Protein AF-A0A9N9X1Y5-F1 (afdb_monomer)

Sequence (132 aa):
MDPWLSEVNISISEKNTISKFEDNFTPVTNDKLPDSEEYLAILEEKLKKLKNDPNILAQLKAKRESCMEQFMSNSNQIDLELLDLQEPLPNNPLLRTVAPQRQALEQSEIVELVKYDQLKNEEADLHVNKDC

Radius of gyration: 28.61 Å; Cα contacts (8 Å, |Δi|>4): 28; chains: 1; bounding box: 55×46×66 Å

pLDDT: mean 74.86, std 13.82, range [44.03, 94.44]

Solvent-accessible surface area (backbone atoms only — not comparable to full-atom values): 8360 Å² total; per-residue (Å²): 134,72,94,85,68,87,79,87,84,78,87,69,79,85,73,88,79,80,94,68,87,77,77,70,86,63,66,96,53,90,75,67,56,94,56,48,65,61,53,48,51,53,50,50,50,54,48,50,57,54,71,70,40,89,55,49,65,56,52,52,50,50,50,53,49,51,52,50,49,46,52,66,70,36,59,82,63,56,51,61,67,64,57,57,29,64,42,76,49,89,80,57,74,65,48,56,73,78,46,46,93,78,60,60,60,29,51,50,49,45,56,55,52,52,52,50,54,51,53,53,50,52,54,53,53,55,59,65,65,69,81,115

Secondary structure (DSSP, 8-state):
--TT-------------------TTS-SS----TTHHHHHHHHHHHHHHHHH-TTHHHHHHHHHHHHHHHHHHGGGTS-HHHHHTTPBPPP-HHHHHH-GGG--SBHHHHHHHHHHHHHHHHHHHHHHTT--

InterPro domains:
  IPR028039 Coiled-coil domain containing protein 32 [PF14989] (27-120)
  IPR028039 Coiled-coil domain containing protein 32 [PTHR31800] (3-122)

Mean predicted aligned error: 19.09 Å

Foldseek 3Di:
DPPPDDDDDDPPPDDDDDDDPPPCVDPPDPPCPPCNVVVVVVVVVVVVVCVPPPCNVVVVVVVVVVVVVCCVVCVVVPPVVVVQQADFDDDDPVCCVVPVVVDDGGNVVVVVVVVVVVVVVVVVVVVVVVPD

Organism: Phaedon cochleariae (NCBI:txid80249)

Structure (mmCIF, N/CA/C/O backbone):
data_AF-A0A9N9X1Y5-F1
#
_entry.id   AF-A0A9N9X1Y5-F1
#
loop_
_atom_site.group_PDB
_atom_site.id
_atom_site.type_symbol
_atom_site.label_atom_id
_atom_site.label_alt_id
_atom_site.label_comp_id
_atom_site.label_asym_id
_atom_site.label_entity_id
_atom_site.label_seq_id
_atom_site.pdbx_PDB_ins_code
_atom_site.Cartn_x
_atom_site.Cartn_y
_atom_site.Cartn_z
_atom_site.occupancy
_atom_site.B_iso_or_equiv
_atom_site.auth_seq_id
_atom_site.auth_comp_id
_atom_site.auth_asym_id
_atom_site.auth_atom_id
_atom_site.pdbx_PDB_model_num
ATOM 1 N N . MET A 1 1 ? -0.346 10.158 -34.084 1.00 44.66 1 MET A N 1
ATOM 2 C CA . MET A 1 1 ? -1.072 8.889 -34.259 1.00 44.66 1 MET A CA 1
ATOM 3 C C . MET A 1 1 ? -2.007 8.800 -33.088 1.00 44.66 1 MET A C 1
ATOM 5 O O . MET A 1 1 ? -1.529 8.668 -31.972 1.00 44.66 1 MET A O 1
ATOM 9 N N . ASP A 1 2 ? -3.279 9.080 -33.338 1.00 45.56 2 ASP A N 1
ATOM 10 C CA . ASP A 1 2 ? -4.302 9.112 -32.301 1.00 45.56 2 ASP A CA 1
ATOM 11 C C . ASP A 1 2 ? -4.748 7.665 -32.055 1.00 45.56 2 ASP A C 1
ATOM 13 O O . ASP A 1 2 ? -5.317 7.056 -32.962 1.00 45.56 2 ASP A O 1
ATOM 17 N N . PRO A 1 3 ? -4.410 7.057 -30.904 1.00 54.25 3 PRO A N 1
ATOM 18 C CA . PRO A 1 3 ? -4.603 5.624 -30.698 1.00 54.25 3 PRO A CA 1
ATOM 19 C C . PRO A 1 3 ? -6.080 5.231 -30.526 1.00 54.25 3 PRO A C 1
ATOM 21 O O . PRO A 1 3 ? -6.372 4.060 -30.300 1.00 54.25 3 PRO A O 1
ATOM 24 N N . TRP A 1 4 ? -7.008 6.187 -30.635 1.00 64.12 4 TRP A N 1
ATOM 25 C CA . TRP A 1 4 ? -8.415 6.009 -30.286 1.00 64.12 4 TRP A CA 1
ATOM 26 C C . TRP A 1 4 ? -9.386 5.877 -31.463 1.00 64.12 4 TRP A C 1
ATOM 28 O O . TRP A 1 4 ? -10.575 5.682 -31.223 1.00 64.12 4 TRP A O 1
ATOM 38 N N . LEU A 1 5 ? -8.941 5.951 -32.720 1.00 47.78 5 LEU A N 1
ATOM 39 C CA . LEU A 1 5 ? -9.844 5.853 -33.877 1.00 47.78 5 LEU A CA 1
ATOM 40 C C . LEU A 1 5 ? -9.241 4.950 -34.958 1.00 47.78 5 LEU A C 1
ATOM 42 O O . LEU A 1 5 ? -8.329 5.341 -35.678 1.00 47.78 5 LEU A O 1
ATOM 46 N N . SER A 1 6 ? -9.696 3.689 -34.975 1.00 55.56 6 SER A N 1
ATOM 47 C CA . SER A 1 6 ? -10.551 3.097 -36.030 1.00 55.56 6 SER A CA 1
ATOM 48 C C . SER A 1 6 ? -9.703 2.420 -37.123 1.00 55.56 6 SER A C 1
ATOM 50 O O . SER A 1 6 ? -8.682 2.949 -37.522 1.00 55.56 6 SER A O 1
ATOM 52 N N . GLU A 1 7 ? -9.976 1.212 -37.617 1.00 51.66 7 GLU A N 1
ATOM 53 C CA . GLU A 1 7 ? -11.234 0.688 -38.143 1.00 51.66 7 GLU A CA 1
ATOM 54 C C . GLU A 1 7 ? -11.225 -0.865 -38.101 1.00 51.66 7 GLU A C 1
ATOM 56 O O . GLU A 1 7 ? -10.245 -1.490 -38.485 1.00 51.66 7 GLU A O 1
ATOM 61 N N . VAL A 1 8 ? -12.332 -1.462 -37.629 1.00 51.44 8 VAL A N 1
ATOM 62 C CA . VAL A 1 8 ? -13.080 -2.577 -38.265 1.00 51.44 8 VAL A CA 1
ATOM 63 C C . VAL A 1 8 ? -12.266 -3.831 -38.678 1.00 51.44 8 VAL A C 1
ATOM 65 O O . VAL A 1 8 ? -11.472 -3.807 -39.603 1.00 51.44 8 VAL A O 1
ATOM 68 N N . ASN A 1 9 ? -12.470 -5.025 -38.108 1.00 55.06 9 ASN A N 1
ATOM 69 C CA . ASN A 1 9 ? -13.741 -5.757 -38.071 1.00 55.06 9 ASN A CA 1
ATOM 70 C C . ASN A 1 9 ? -13.762 -6.754 -36.894 1.00 55.06 9 ASN A C 1
ATOM 72 O O . ASN A 1 9 ? -13.426 -7.931 -37.030 1.00 55.06 9 ASN A O 1
ATOM 76 N N . ILE A 1 10 ? -14.154 -6.270 -35.717 1.00 59.22 10 ILE A N 1
ATOM 77 C CA . ILE A 1 10 ? -14.635 -7.142 -34.647 1.00 59.22 10 ILE A CA 1
ATOM 78 C C . ILE A 1 10 ? -16.047 -7.533 -35.077 1.00 59.22 10 ILE A C 1
ATOM 80 O O . ILE A 1 10 ? -16.900 -6.657 -35.211 1.00 59.22 10 ILE A O 1
ATOM 84 N N . SER A 1 11 ? -16.296 -8.823 -35.311 1.00 55.91 11 SER A N 1
ATOM 85 C CA . SER A 1 11 ? -17.651 -9.339 -35.540 1.00 55.91 11 SER A CA 1
ATOM 86 C C . SER A 1 11 ? -18.467 -9.240 -34.248 1.00 55.91 11 SER A C 1
ATOM 88 O O . SER A 1 11 ? -18.723 -10.229 -33.566 1.00 55.91 11 SER A O 1
ATOM 90 N N . ILE A 1 12 ? -18.857 -8.018 -33.891 1.00 56.94 12 ILE A N 1
ATOM 91 C CA . ILE A 1 12 ? -19.904 -7.752 -32.917 1.00 56.94 12 ILE A CA 1
ATOM 92 C C . ILE A 1 12 ? -21.194 -8.042 -33.666 1.00 56.94 12 ILE A C 1
ATOM 94 O O . ILE A 1 12 ? -21.635 -7.251 -34.495 1.00 56.94 12 ILE A O 1
ATOM 98 N N . SER A 1 13 ? -21.757 -9.225 -33.425 1.00 48.31 13 SER A N 1
ATOM 99 C CA . SER A 1 13 ? -23.099 -9.562 -33.886 1.00 48.31 13 SER A CA 1
ATOM 100 C C . SER A 1 13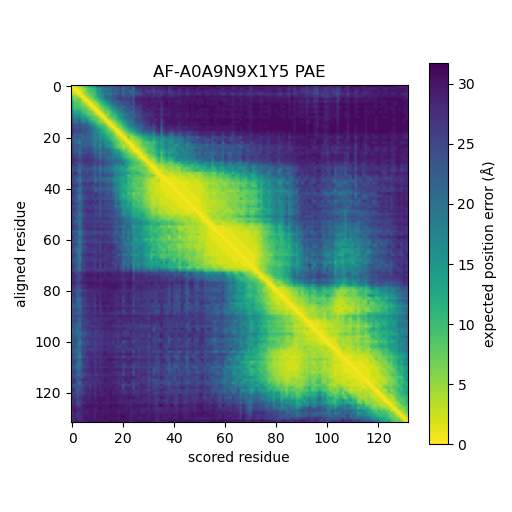 ? -24.055 -8.478 -33.391 1.00 48.31 13 SER A C 1
ATOM 102 O O . SER A 1 13 ? -24.398 -8.434 -32.210 1.00 48.31 13 SER A O 1
ATOM 104 N N . GLU A 1 14 ? -24.468 -7.603 -34.303 1.00 61.97 14 GLU A N 1
ATOM 105 C CA . GLU A 1 14 ? -25.446 -6.552 -34.072 1.00 61.97 14 GLU A CA 1
ATOM 106 C C . GLU A 1 14 ? -26.737 -7.152 -33.517 1.00 61.97 14 GLU A C 1
ATOM 108 O O . GLU A 1 14 ? -27.521 -7.774 -34.234 1.00 61.97 14 GLU A O 1
ATOM 113 N N . LYS A 1 15 ? -27.006 -6.897 -32.238 1.00 51.16 15 LYS A N 1
ATOM 114 C CA . LYS A 1 15 ? -28.371 -6.637 -31.789 1.00 51.16 15 LYS A CA 1
ATOM 115 C C . LYS A 1 15 ? -28.374 -5.364 -30.965 1.00 51.16 15 LYS A C 1
ATOM 117 O O . LYS A 1 15 ? -28.240 -5.359 -29.750 1.00 51.16 15 LYS A O 1
ATOM 122 N N . ASN A 1 16 ? -28.478 -4.282 -31.729 1.00 59.47 16 ASN A N 1
ATOM 123 C CA . ASN A 1 16 ? -29.213 -3.069 -31.419 1.00 59.47 16 ASN A CA 1
ATOM 124 C C . ASN A 1 16 ? -30.176 -3.255 -30.237 1.00 59.47 16 ASN A C 1
ATOM 126 O O . ASN A 1 16 ? -31.148 -3.988 -30.392 1.00 59.47 16 ASN A O 1
ATOM 130 N N . THR A 1 17 ? -29.931 -2.561 -29.123 1.00 53.94 17 THR A N 1
ATOM 131 C CA . THR A 1 17 ? -30.966 -1.834 -28.370 1.00 53.94 17 THR A CA 1
ATOM 132 C C . THR A 1 17 ? -30.352 -1.035 -27.212 1.00 53.94 17 THR A C 1
ATOM 134 O O . THR A 1 17 ? -29.956 -1.620 -26.215 1.00 53.94 17 THR A O 1
ATOM 137 N N . ILE A 1 18 ? -30.418 0.302 -27.339 1.00 58.97 18 ILE A N 1
ATOM 138 C CA . ILE A 1 18 ? -30.653 1.284 -26.253 1.00 58.97 18 ILE A CA 1
ATOM 139 C C . ILE A 1 18 ? -29.435 1.508 -25.327 1.00 58.97 18 ILE A C 1
ATOM 141 O O . ILE A 1 18 ? -29.113 0.686 -24.489 1.00 58.97 18 ILE A O 1
ATOM 145 N N . SER A 1 19 ? -28.623 2.560 -25.486 1.00 61.44 19 SER A N 1
ATOM 146 C CA . SER A 1 19 ? -28.903 4.003 -25.317 1.00 61.44 19 SER A CA 1
ATOM 147 C C . SER A 1 19 ? -29.399 4.397 -23.918 1.00 61.44 19 SER A C 1
ATOM 149 O O . SER A 1 19 ? -30.547 4.799 -23.737 1.00 61.44 19 SER A O 1
ATOM 151 N N . LYS A 1 20 ? -28.503 4.278 -22.933 1.00 67.50 20 LYS A N 1
ATOM 152 C CA . LYS A 1 20 ? -28.067 5.297 -21.953 1.00 67.50 20 LYS A CA 1
ATOM 153 C C . LYS A 1 20 ? -27.042 4.629 -21.031 1.00 67.50 20 LYS A C 1
ATOM 155 O O . LYS A 1 20 ? -27.084 3.416 -20.865 1.00 67.50 20 LYS A O 1
ATOM 160 N N . PHE A 1 21 ? -26.114 5.403 -20.469 1.00 65.81 21 PHE A N 1
ATOM 161 C CA . PHE A 1 21 ? -25.322 4.918 -19.340 1.00 65.81 21 PHE A CA 1
ATOM 162 C C . PHE A 1 21 ? -26.313 4.554 -18.234 1.00 65.81 21 PHE A C 1
ATOM 164 O O . PHE A 1 21 ? -27.063 5.420 -17.779 1.00 65.81 21 PHE A O 1
ATOM 171 N N . GLU A 1 22 ? -26.395 3.273 -17.890 1.00 62.31 22 GLU A N 1
ATOM 172 C CA . GLU A 1 22 ? -27.179 2.835 -16.747 1.00 62.31 22 GLU A CA 1
ATOM 173 C C . GLU A 1 22 ? -26.488 3.394 -15.505 1.00 62.31 22 GLU A C 1
ATOM 175 O O . GLU A 1 22 ? -25.415 2.930 -15.117 1.00 62.31 22 GLU A O 1
ATOM 180 N N . ASP A 1 23 ? -27.056 4.454 -14.928 1.00 64.88 23 ASP A N 1
ATOM 181 C CA . ASP A 1 23 ? -26.607 4.992 -13.648 1.00 64.88 23 ASP A CA 1
ATOM 182 C C . ASP A 1 23 ? -26.985 4.009 -12.532 1.00 64.88 23 ASP A C 1
ATOM 184 O O . ASP A 1 23 ? -27.950 4.175 -11.788 1.00 64.88 23 ASP A O 1
ATOM 188 N N . ASN A 1 24 ? -26.202 2.935 -12.469 1.00 62.81 24 ASN A N 1
ATOM 189 C CA . ASN A 1 24 ? -26.282 1.872 -11.481 1.00 62.81 24 ASN A CA 1
ATOM 190 C C . ASN A 1 24 ? -25.560 2.261 -10.175 1.00 62.81 24 ASN A C 1
ATOM 192 O O . ASN A 1 24 ? -25.329 1.408 -9.321 1.00 62.81 24 ASN A O 1
ATOM 196 N N . PHE A 1 25 ? -25.183 3.536 -9.997 1.00 69.38 25 PHE A N 1
ATOM 197 C CA . PHE A 1 25 ? -24.555 4.020 -8.763 1.00 69.38 25 PHE A CA 1
ATOM 198 C C . PHE A 1 25 ? -25.567 4.328 -7.657 1.00 69.38 25 PHE A C 1
ATOM 200 O O . PHE A 1 25 ? -25.174 4.608 -6.524 1.00 69.38 25 PHE A O 1
ATOM 207 N N . THR A 1 26 ? -26.865 4.247 -7.958 1.00 64.50 26 THR A N 1
ATOM 208 C CA . THR A 1 26 ? -27.923 4.269 -6.947 1.00 64.50 26 THR A CA 1
ATOM 209 C C . THR A 1 26 ? -28.417 2.841 -6.719 1.00 64.50 26 THR A C 1
ATOM 211 O O . THR A 1 26 ? -29.179 2.316 -7.531 1.00 64.50 26 THR A O 1
ATOM 214 N N . PRO A 1 27 ? -27.960 2.154 -5.657 1.00 66.88 27 PRO A N 1
ATOM 215 C CA . PRO A 1 27 ? -28.425 0.801 -5.402 1.00 66.88 27 PRO A CA 1
ATOM 216 C C . PRO A 1 27 ? -29.937 0.848 -5.114 1.00 66.88 27 PRO A C 1
ATOM 218 O O . PRO A 1 27 ? -30.405 1.655 -4.309 1.00 66.88 27 PRO A O 1
ATOM 221 N N . VAL A 1 28 ? -30.714 0.019 -5.825 1.00 66.19 28 VAL A N 1
ATOM 222 C CA . VAL A 1 28 ? -32.196 -0.012 -5.769 1.00 66.19 28 VAL A CA 1
ATOM 223 C C . VAL A 1 28 ? -32.698 -0.367 -4.363 1.00 66.19 28 VAL A C 1
ATOM 225 O O . VAL A 1 28 ? -33.791 0.020 -3.949 1.00 66.19 28 VAL A O 1
ATOM 228 N N . THR A 1 29 ? -31.865 -1.062 -3.603 1.00 67.44 29 THR A N 1
ATOM 229 C CA . THR A 1 29 ? -32.042 -1.407 -2.200 1.00 67.44 29 THR A CA 1
ATOM 230 C C . THR A 1 29 ? -30.778 -0.999 -1.450 1.00 67.44 29 THR A C 1
ATOM 232 O O . THR A 1 29 ? -29.686 -1.019 -2.011 1.00 67.44 29 THR A O 1
ATOM 235 N N . ASN A 1 30 ? -30.903 -0.593 -0.180 1.00 65.00 30 ASN A N 1
ATOM 236 C CA . ASN A 1 30 ? -29.756 -0.420 0.718 1.00 65.00 30 ASN A CA 1
ATOM 237 C C . ASN A 1 30 ? -29.137 -1.802 0.992 1.00 65.00 30 ASN A C 1
ATOM 239 O O . ASN A 1 30 ? -29.251 -2.313 2.107 1.00 65.00 30 ASN A O 1
ATOM 243 N N . ASP A 1 31 ? -28.532 -2.421 -0.023 1.00 68.62 31 ASP A N 1
ATOM 244 C CA . ASP A 1 31 ? -27.865 -3.717 0.047 1.00 68.62 31 ASP A CA 1
ATOM 245 C C . ASP A 1 31 ? -26.551 -3.516 0.789 1.00 68.62 31 ASP A C 1
ATOM 247 O O . ASP A 1 31 ? -25.446 -3.481 0.249 1.00 68.62 31 ASP A O 1
ATOM 2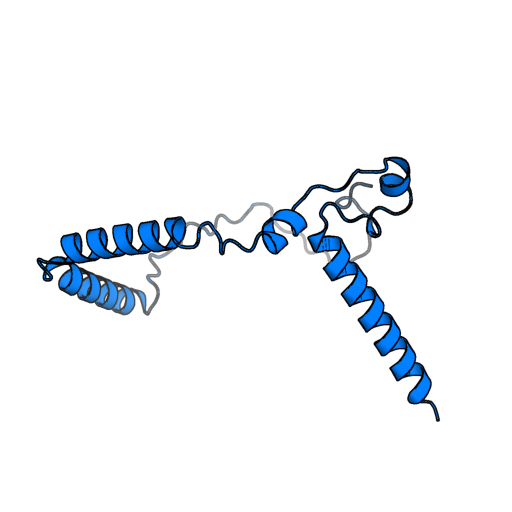51 N N . LYS A 1 32 ? -26.718 -3.291 2.088 1.00 71.31 32 LYS A N 1
ATOM 252 C CA . LYS A 1 32 ? -25.678 -3.305 3.087 1.00 71.31 32 LYS A CA 1
ATOM 253 C C . LYS A 1 32 ? -24.954 -4.641 2.915 1.00 71.31 32 LYS A C 1
ATOM 255 O O . LYS A 1 32 ? -25.595 -5.692 2.956 1.00 71.31 32 LYS A O 1
ATOM 260 N N . LEU A 1 33 ? -23.641 -4.593 2.666 1.00 78.12 33 LEU A N 1
ATOM 261 C CA . LEU A 1 33 ? -22.856 -5.808 2.447 1.00 78.12 33 LEU A CA 1
ATOM 262 C C . LEU A 1 33 ? -23.100 -6.777 3.616 1.00 78.12 33 LEU A C 1
ATOM 264 O O . LEU A 1 33 ? -23.213 -6.312 4.759 1.00 78.12 33 LEU A O 1
ATOM 268 N N . PRO A 1 34 ? -23.183 -8.092 3.360 1.00 77.31 34 PRO A N 1
ATOM 269 C CA . PRO A 1 34 ? -23.545 -9.079 4.378 1.00 77.31 34 PRO A CA 1
ATOM 270 C C . PRO A 1 34 ? -22.611 -9.065 5.600 1.00 77.31 34 PRO A C 1
ATOM 272 O O . PRO A 1 34 ? -23.038 -9.420 6.693 1.00 77.31 34 PRO A O 1
ATOM 275 N N . ASP A 1 35 ? -21.370 -8.604 5.435 1.00 86.19 35 ASP A N 1
ATOM 276 C CA . ASP A 1 35 ? -20.345 -8.475 6.477 1.00 86.19 35 ASP A CA 1
ATOM 277 C C . ASP A 1 35 ? -20.204 -7.054 7.048 1.00 86.19 35 ASP A C 1
ATOM 279 O O . ASP A 1 35 ? -19.455 -6.825 7.995 1.00 86.19 35 ASP A O 1
ATOM 283 N N . SER A 1 36 ? -20.910 -6.062 6.508 1.00 87.44 36 SER A N 1
ATOM 284 C CA . SER A 1 36 ? -20.688 -4.664 6.898 1.00 87.44 36 SER A CA 1
ATOM 285 C C . SER A 1 36 ? -21.067 -4.370 8.350 1.00 87.44 36 SER A C 1
ATOM 287 O O . SER A 1 36 ? -20.512 -3.456 8.951 1.00 87.44 36 SER A O 1
ATOM 289 N N . GLU A 1 37 ? -21.990 -5.128 8.946 1.00 86.81 37 GLU A N 1
ATOM 290 C CA . GLU A 1 37 ? -22.281 -5.017 10.378 1.00 86.81 37 GLU A CA 1
ATOM 291 C C . GLU A 1 37 ? -21.124 -5.526 11.235 1.00 86.81 37 GLU A C 1
ATOM 293 O O . GLU A 1 37 ? -20.731 -4.856 12.188 1.00 86.81 37 GLU A O 1
ATOM 298 N N . GLU A 1 38 ? -20.528 -6.652 10.849 1.00 91.19 38 GLU A N 1
ATOM 299 C CA . GLU A 1 38 ? -19.343 -7.196 11.508 1.00 91.19 38 GLU A CA 1
ATOM 300 C C . GLU A 1 38 ? -18.152 -6.244 11.356 1.00 91.19 38 GLU A C 1
ATOM 302 O O . GLU A 1 38 ? -17.484 -5.903 12.336 1.00 91.19 38 GLU A O 1
ATOM 307 N N . TYR A 1 39 ? -17.934 -5.726 10.147 1.00 92.31 39 TYR A N 1
ATOM 308 C CA . TYR A 1 39 ? -16.878 -4.760 9.872 1.00 92.31 39 TYR A CA 1
ATOM 309 C C . TYR A 1 39 ? -17.028 -3.481 10.710 1.00 92.31 39 TYR A C 1
ATOM 311 O O . TYR A 1 39 ? -16.058 -3.009 11.314 1.00 92.31 39 TYR A O 1
ATOM 319 N N . LEU A 1 40 ? -18.246 -2.933 10.799 1.00 92.88 40 LEU A N 1
ATOM 320 C CA . LEU A 1 40 ? -18.527 -1.761 11.629 1.00 92.88 40 LEU A CA 1
ATOM 321 C C . LEU A 1 40 ? -18.346 -2.063 13.119 1.00 92.88 40 LEU A C 1
ATOM 323 O O . LEU A 1 40 ? -17.753 -1.248 13.822 1.00 92.88 40 LEU A O 1
ATOM 327 N N . ALA A 1 41 ? -18.765 -3.237 13.594 1.00 92.81 41 ALA A N 1
ATOM 328 C CA . ALA A 1 41 ? -18.572 -3.640 14.984 1.00 92.81 41 ALA A CA 1
ATOM 329 C C . ALA A 1 41 ? -17.081 -3.704 15.360 1.00 92.81 41 ALA A C 1
ATOM 331 O O . ALA A 1 41 ? -16.677 -3.167 16.394 1.00 92.81 41 ALA A O 1
ATOM 332 N N . ILE A 1 42 ? -16.241 -4.277 14.491 1.00 94.44 42 ILE A N 1
ATOM 333 C CA . ILE A 1 42 ? -14.782 -4.306 14.677 1.00 94.44 42 ILE A CA 1
ATOM 334 C C . ILE A 1 42 ? -14.216 -2.883 14.718 1.00 94.44 42 ILE A C 1
ATOM 336 O O . ILE A 1 42 ? -13.348 -2.569 15.540 1.00 94.44 42 ILE A O 1
ATOM 340 N N . LEU A 1 43 ? -14.683 -2.010 13.824 1.00 92.12 43 LEU A N 1
ATOM 341 C CA . LEU A 1 43 ? -14.218 -0.630 13.762 1.00 92.12 43 LEU A CA 1
ATOM 342 C C . LEU A 1 43 ? -14.598 0.146 15.029 1.00 92.12 43 LEU A C 1
ATOM 344 O O . LEU A 1 43 ? -13.757 0.845 15.596 1.00 92.12 43 LEU A O 1
ATOM 348 N N . GLU A 1 44 ? -15.825 -0.022 15.514 1.00 92.62 44 GLU A N 1
ATOM 349 C CA . GLU A 1 44 ? -16.288 0.561 16.770 1.00 92.62 44 GLU A CA 1
ATOM 350 C C . GLU A 1 44 ? -15.517 0.024 17.977 1.00 92.62 44 GLU A C 1
ATOM 352 O O . GLU A 1 44 ? -15.189 0.790 18.883 1.00 92.62 44 GLU A O 1
ATOM 357 N N . GLU A 1 45 ? -15.183 -1.267 18.001 1.00 92.06 45 GLU A N 1
ATOM 358 C CA . GLU A 1 45 ? -14.366 -1.856 19.060 1.00 92.06 45 GLU A CA 1
ATOM 359 C C . GLU A 1 45 ? -12.954 -1.254 19.073 1.00 92.06 45 GLU A C 1
ATOM 361 O O . GLU A 1 45 ? -12.462 -0.825 20.122 1.00 92.06 45 GLU A O 1
ATOM 366 N N . LYS A 1 46 ? -12.313 -1.154 17.902 1.00 91.88 46 LYS A N 1
ATOM 367 C CA . LYS A 1 46 ? -11.004 -0.499 17.750 1.00 91.88 46 LYS A CA 1
ATOM 368 C C . LYS A 1 46 ? -11.065 0.965 18.180 1.00 91.88 46 LYS A C 1
ATOM 370 O O . LYS A 1 46 ? -10.177 1.437 18.887 1.00 91.88 46 LYS A O 1
ATOM 375 N N . LEU A 1 47 ? -12.132 1.668 17.814 1.00 89.62 47 LEU A N 1
ATOM 376 C CA . LEU A 1 47 ? -12.356 3.060 18.187 1.00 89.62 47 LEU A CA 1
ATOM 377 C C . LEU A 1 47 ? -12.570 3.211 19.699 1.00 89.62 47 LEU A C 1
ATOM 379 O O . LEU A 1 47 ? -12.007 4.126 20.297 1.00 89.62 47 LEU A O 1
ATOM 383 N N . LYS A 1 48 ? -13.320 2.311 20.345 1.00 89.81 48 LYS A N 1
ATOM 384 C CA . LYS A 1 48 ? -13.475 2.289 21.810 1.00 89.81 48 LYS A CA 1
ATOM 385 C C . LYS A 1 48 ? -12.133 2.073 22.503 1.00 89.81 48 LYS A C 1
ATOM 387 O O . LYS A 1 48 ? -11.823 2.811 23.431 1.00 89.81 48 LYS A O 1
ATOM 392 N N . LYS A 1 49 ? -11.315 1.126 22.031 1.00 87.44 49 LYS A N 1
ATOM 393 C CA . LYS A 1 49 ? -9.952 0.909 22.553 1.00 87.44 49 LYS A CA 1
ATOM 394 C C . LYS A 1 49 ? -9.107 2.178 22.442 1.00 87.44 49 LYS A C 1
ATOM 396 O O . LYS A 1 49 ? -8.475 2.567 23.415 1.00 87.44 49 LYS A O 1
ATOM 401 N N . LEU A 1 50 ? -9.173 2.856 21.296 1.00 85.25 50 LEU A N 1
ATOM 402 C CA . LEU A 1 50 ? -8.448 4.103 21.053 1.00 85.25 50 LEU A CA 1
ATOM 403 C C . LEU A 1 50 ? -8.914 5.250 21.961 1.00 85.25 50 LEU A C 1
ATOM 405 O O . LEU A 1 50 ? -8.092 5.994 22.481 1.00 85.25 50 LEU A O 1
ATOM 409 N N . LYS A 1 51 ? -10.230 5.398 22.159 1.00 84.19 51 LYS A N 1
ATOM 410 C CA . LYS A 1 51 ? -10.812 6.436 23.028 1.00 84.19 51 LYS A CA 1
ATOM 411 C C . LYS A 1 51 ? -10.556 6.184 24.511 1.00 84.19 51 LYS A C 1
ATOM 413 O O . LYS A 1 51 ? -10.470 7.139 25.274 1.00 84.19 51 LYS A O 1
ATOM 418 N N . ASN A 1 52 ? -10.470 4.918 24.907 1.00 85.94 52 ASN A N 1
ATOM 419 C CA . ASN A 1 52 ? -10.241 4.528 26.293 1.00 85.94 52 ASN A CA 1
ATOM 420 C C . ASN A 1 52 ? -8.759 4.555 26.682 1.00 85.94 52 ASN A C 1
ATOM 422 O O . ASN A 1 52 ? -8.470 4.447 27.871 1.00 85.94 52 ASN A O 1
ATOM 426 N N . ASP A 1 53 ? -7.830 4.691 25.729 1.00 85.88 53 ASP A N 1
ATOM 427 C CA . ASP A 1 53 ? -6.417 4.908 26.037 1.00 85.88 53 ASP A CA 1
ATOM 428 C C . ASP A 1 53 ? -6.160 6.410 26.283 1.00 85.88 53 ASP A C 1
ATOM 430 O O . ASP A 1 53 ? -6.122 7.199 25.331 1.00 85.88 53 ASP A O 1
ATOM 434 N N . PRO A 1 54 ? -5.954 6.842 27.543 1.00 83.75 54 PRO A N 1
ATOM 435 C CA . PRO A 1 54 ? -5.704 8.247 27.855 1.00 83.75 54 PRO A CA 1
ATOM 436 C C . PRO A 1 54 ? -4.355 8.741 27.311 1.00 83.75 54 PRO A C 1
ATOM 438 O O . PRO A 1 54 ? -4.144 9.947 27.195 1.00 83.75 54 PRO A O 1
ATOM 441 N N . ASN A 1 55 ? -3.442 7.829 26.961 1.00 88.56 55 ASN A N 1
ATOM 442 C CA . ASN A 1 55 ? -2.093 8.149 26.505 1.00 88.56 55 ASN A CA 1
ATOM 443 C C . ASN A 1 55 ? -1.952 8.134 24.981 1.00 88.56 55 ASN A C 1
ATOM 445 O O . ASN A 1 55 ? -0.860 8.401 24.476 1.00 88.56 55 ASN A O 1
ATOM 449 N N . ILE A 1 56 ? -3.030 7.888 24.231 1.00 88.00 56 ILE A N 1
ATOM 450 C CA . ILE A 1 56 ? -2.980 7.782 22.768 1.00 88.00 56 ILE A CA 1
ATOM 451 C C . ILE A 1 56 ? -2.398 9.038 22.107 1.00 88.00 56 ILE A C 1
ATOM 453 O O . ILE A 1 56 ? -1.581 8.952 21.193 1.00 88.00 56 ILE A O 1
ATOM 457 N N . LEU A 1 57 ? -2.751 10.224 22.612 1.00 85.44 57 LEU A N 1
ATOM 458 C CA . LEU A 1 57 ? -2.236 11.495 22.100 1.00 85.44 57 LEU A CA 1
ATOM 459 C C . LEU A 1 57 ? -0.745 11.665 22.405 1.00 85.44 57 LEU A C 1
ATOM 461 O O . LEU A 1 57 ? -0.000 12.173 21.567 1.00 85.44 57 LEU A O 1
ATOM 465 N N . ALA A 1 58 ? -0.296 11.207 23.576 1.00 90.31 58 ALA A N 1
ATOM 466 C CA . ALA A 1 58 ? 1.115 11.225 23.943 1.00 90.31 58 ALA A CA 1
ATOM 467 C C . ALA A 1 58 ? 1.923 10.246 23.077 1.00 90.31 58 ALA A C 1
ATOM 469 O O . ALA A 1 58 ? 2.978 10.618 22.571 1.00 90.31 58 ALA A O 1
ATOM 470 N N . GLN A 1 59 ? 1.399 9.042 22.829 1.00 89.81 59 GLN A N 1
ATOM 471 C CA . GLN A 1 59 ? 2.009 8.051 21.936 1.00 89.81 59 GLN A CA 1
ATOM 472 C C . GLN A 1 59 ? 2.064 8.544 20.487 1.00 89.81 59 GLN A C 1
ATOM 474 O O . GLN A 1 59 ? 3.092 8.400 19.831 1.00 89.81 59 GLN A O 1
ATOM 479 N N . LEU A 1 60 ? 0.997 9.174 19.984 1.00 88.25 60 LEU A N 1
ATOM 480 C CA . LEU A 1 60 ? 0.977 9.767 18.645 1.00 88.25 60 LEU A CA 1
ATOM 481 C C . LEU A 1 60 ? 2.001 10.896 18.521 1.00 88.25 60 LEU A C 1
ATOM 483 O O . LEU A 1 60 ? 2.727 10.953 17.530 1.00 88.25 60 LEU A O 1
ATOM 487 N N . LYS A 1 61 ? 2.104 11.762 19.536 1.00 90.25 61 LYS A N 1
ATOM 488 C CA . LYS A 1 61 ? 3.117 12.822 19.576 1.00 90.25 61 LYS A CA 1
ATOM 489 C C . LYS A 1 61 ? 4.532 12.243 19.613 1.00 90.25 61 LYS A C 1
ATOM 491 O O . LYS A 1 61 ? 5.373 12.695 18.844 1.00 90.25 61 LYS A O 1
ATOM 496 N N . ALA A 1 62 ? 4.773 11.229 20.442 1.00 92.94 62 ALA A N 1
ATOM 497 C CA . ALA A 1 62 ? 6.059 10.544 20.527 1.00 92.94 62 ALA A CA 1
ATOM 498 C C . ALA A 1 62 ? 6.425 9.85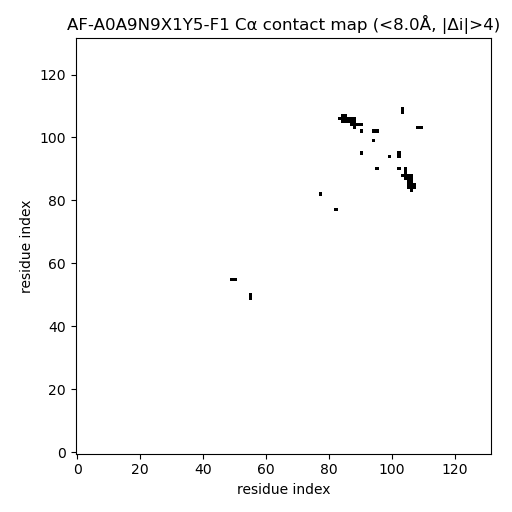0 19.208 1.00 92.94 62 ALA A C 1
ATOM 500 O O . ALA A 1 62 ? 7.550 9.979 18.742 1.00 92.94 62 ALA A O 1
ATOM 501 N N . LYS A 1 63 ? 5.467 9.183 18.551 1.00 92.81 63 LYS A N 1
ATOM 502 C CA . LYS A 1 63 ? 5.676 8.561 17.238 1.00 92.81 63 LYS A CA 1
ATOM 503 C C . LYS A 1 63 ? 5.976 9.600 16.160 1.00 92.81 63 LYS A C 1
ATOM 505 O O . LYS A 1 63 ? 6.859 9.379 15.340 1.00 92.81 63 LYS A O 1
ATOM 510 N N . ARG A 1 64 ? 5.250 10.723 16.151 1.00 91.44 64 ARG A N 1
ATOM 511 C CA . ARG A 1 64 ? 5.505 11.832 15.220 1.00 91.44 64 ARG A CA 1
ATOM 512 C C . ARG A 1 64 ? 6.924 12.364 15.395 1.00 91.44 64 ARG A C 1
ATOM 514 O O . ARG A 1 64 ? 7.619 12.551 14.406 1.00 91.44 64 ARG A O 1
ATOM 521 N N . GLU A 1 65 ? 7.333 12.586 16.641 1.00 91.75 65 GLU A N 1
ATOM 522 C CA . GLU A 1 65 ? 8.665 13.094 16.958 1.00 91.75 65 GLU A CA 1
ATOM 523 C C . GLU A 1 65 ? 9.751 12.091 16.574 1.00 91.75 65 GLU A C 1
ATOM 525 O O . GLU A 1 65 ? 10.643 12.440 15.819 1.00 91.75 65 GLU A O 1
ATOM 530 N N . SER A 1 66 ? 9.605 10.822 16.958 1.00 89.50 66 SER A N 1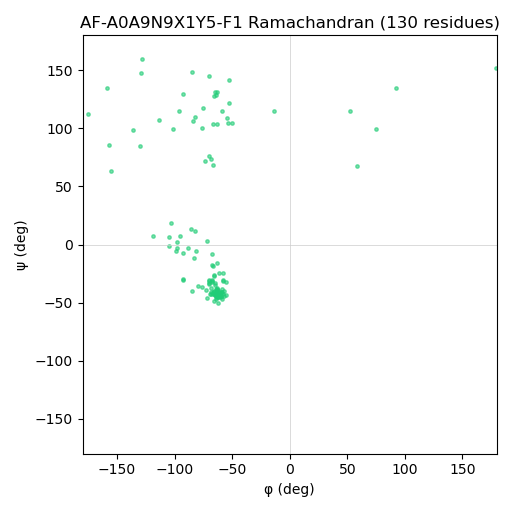
ATOM 531 C CA . SER A 1 66 ? 10.534 9.750 16.585 1.00 89.50 66 SER A CA 1
ATOM 532 C C . SER A 1 66 ? 10.658 9.578 15.067 1.00 89.50 66 SER A C 1
ATOM 534 O O . SER A 1 66 ? 11.752 9.369 14.555 1.00 89.50 66 SER A O 1
ATOM 536 N N . CYS A 1 67 ? 9.559 9.709 14.322 1.00 86.19 67 CYS A N 1
ATOM 537 C CA . CYS A 1 67 ? 9.587 9.670 12.861 1.00 86.19 67 CYS A CA 1
ATOM 538 C C . CYS A 1 67 ? 10.331 10.879 12.273 1.00 86.19 67 CYS A C 1
ATOM 540 O O . CYS A 1 67 ? 11.116 10.730 11.342 1.00 86.19 67 CYS A O 1
ATOM 542 N N . MET A 1 68 ? 10.131 12.072 12.836 1.00 85.56 68 MET A N 1
ATOM 543 C CA . MET A 1 68 ? 10.862 13.273 12.430 1.00 85.56 68 MET A CA 1
ATOM 544 C C . MET A 1 68 ? 12.353 13.173 12.774 1.00 85.56 68 MET A C 1
ATOM 546 O O . MET A 1 68 ? 13.189 13.499 11.938 1.00 85.56 68 MET A O 1
ATOM 550 N N . GLU A 1 69 ? 12.692 12.670 13.959 1.00 86.69 69 GLU A N 1
ATOM 551 C CA . GLU A 1 69 ? 14.064 12.357 14.358 1.00 86.69 69 GLU A CA 1
ATOM 552 C C . GLU A 1 69 ? 14.685 11.338 13.411 1.00 86.69 69 GLU A C 1
ATOM 554 O O . GLU A 1 69 ? 15.829 11.512 13.013 1.00 86.69 69 GLU A O 1
ATOM 559 N N . GLN A 1 70 ? 13.938 10.319 12.980 1.00 81.75 70 GLN A N 1
ATOM 560 C CA . GLN A 1 70 ? 14.406 9.365 11.983 1.00 81.75 70 GLN A CA 1
ATOM 561 C C . GLN A 1 70 ? 14.691 10.059 10.648 1.00 81.75 70 GLN A C 1
ATOM 563 O O . GLN A 1 70 ? 15.754 9.840 10.090 1.00 81.75 70 GLN A O 1
ATOM 568 N N . PHE A 1 71 ? 13.818 10.936 10.149 1.00 75.38 71 PHE A N 1
ATOM 569 C CA . PHE A 1 71 ? 14.092 11.690 8.917 1.00 75.38 71 PHE A CA 1
ATOM 570 C C . PHE A 1 71 ? 15.291 12.638 9.040 1.00 75.38 71 PHE A C 1
ATOM 572 O O . PHE A 1 71 ? 16.062 12.773 8.096 1.00 75.38 71 PHE A O 1
ATOM 579 N N . MET A 1 72 ? 15.461 13.284 10.194 1.00 79.56 72 MET A N 1
ATOM 580 C CA . MET A 1 72 ? 16.564 14.217 10.449 1.00 79.56 72 MET A CA 1
ATOM 581 C C . MET A 1 72 ? 17.894 13.495 10.697 1.00 79.56 72 MET A C 1
ATOM 583 O O . MET A 1 72 ? 18.938 13.970 10.275 1.00 79.56 72 MET A O 1
ATOM 587 N N . SER A 1 73 ? 17.879 12.348 11.376 1.00 74.81 73 SER A N 1
ATOM 588 C CA . SER A 1 73 ? 19.081 11.542 11.639 1.00 74.81 73 SER A CA 1
ATOM 589 C C . SER A 1 73 ? 19.484 10.703 10.426 1.00 74.81 73 SER A C 1
ATOM 591 O O . SER A 1 73 ? 20.670 10.593 10.120 1.00 74.81 73 SER A O 1
ATOM 593 N N . ASN A 1 74 ? 18.503 10.204 9.673 1.00 62.69 74 ASN A N 1
ATOM 594 C CA . ASN A 1 74 ? 18.699 9.543 8.387 1.00 62.69 74 ASN A CA 1
ATOM 595 C C . ASN A 1 74 ? 18.746 10.540 7.221 1.00 62.69 74 ASN A C 1
ATOM 597 O O . ASN A 1 74 ? 18.697 10.105 6.076 1.00 62.69 74 ASN A O 1
ATOM 601 N N . SER A 1 75 ? 18.886 11.854 7.444 1.00 57.53 75 SER A N 1
ATOM 602 C CA . SER A 1 75 ? 19.040 12.821 6.341 1.00 57.53 75 SER A CA 1
ATOM 603 C C . SER A 1 75 ? 20.317 12.582 5.525 1.00 57.53 75 SER A C 1
ATOM 605 O O . SER A 1 75 ? 20.431 13.074 4.410 1.00 57.53 75 SER A O 1
ATOM 607 N N . ASN A 1 76 ? 21.259 11.807 6.073 1.00 55.84 76 ASN A N 1
ATOM 608 C CA . ASN A 1 76 ? 22.468 11.338 5.390 1.00 55.84 76 ASN A CA 1
ATOM 609 C C . ASN A 1 76 ? 22.324 9.904 4.829 1.00 55.84 76 ASN A C 1
ATOM 611 O O . ASN A 1 76 ? 23.265 9.386 4.240 1.00 55.84 76 ASN A O 1
ATOM 615 N N . GLN A 1 77 ? 21.181 9.250 5.070 1.00 56.97 77 GLN A N 1
ATOM 616 C CA . GLN A 1 77 ? 20.802 7.912 4.590 1.00 56.97 77 GLN A CA 1
ATOM 617 C C . GLN A 1 77 ? 19.539 7.937 3.710 1.00 56.97 77 GLN A C 1
ATOM 619 O O . GLN A 1 77 ? 19.024 6.880 3.349 1.00 56.97 77 GLN A O 1
ATOM 624 N N . ILE A 1 78 ? 19.012 9.114 3.351 1.00 58.50 78 ILE A N 1
ATOM 625 C CA . ILE A 1 78 ? 18.309 9.209 2.073 1.00 58.50 78 ILE A CA 1
ATOM 626 C C . ILE A 1 78 ? 19.413 8.917 1.073 1.00 58.50 78 ILE A C 1
ATOM 628 O O . ILE A 1 78 ? 20.325 9.726 0.945 1.00 58.50 78 ILE A O 1
ATOM 632 N N . ASP A 1 79 ? 19.399 7.706 0.531 1.00 63.53 79 ASP A N 1
ATOM 633 C CA . ASP A 1 79 ? 20.455 7.169 -0.311 1.00 63.53 79 ASP A CA 1
ATOM 634 C C . ASP A 1 79 ? 20.758 8.203 -1.398 1.00 63.53 79 ASP A C 1
ATOM 636 O O . ASP A 1 79 ? 19.920 8.445 -2.264 1.00 63.53 79 ASP A O 1
ATOM 640 N N . LEU A 1 80 ? 21.875 8.932 -1.277 1.00 64.19 80 LEU A N 1
ATOM 641 C CA . LEU A 1 80 ? 22.203 10.000 -2.228 1.00 64.19 80 LEU A CA 1
ATOM 642 C C . LEU A 1 80 ? 22.269 9.416 -3.642 1.00 64.19 80 LEU A C 1
ATOM 644 O O . LEU A 1 80 ? 21.860 10.072 -4.589 1.00 64.19 80 LEU A O 1
ATOM 648 N N . GLU A 1 81 ? 22.660 8.146 -3.741 1.00 63.44 81 GLU A N 1
ATOM 649 C CA . GLU A 1 81 ? 22.607 7.343 -4.956 1.00 63.44 81 GLU A CA 1
ATOM 650 C C . GLU A 1 81 ? 21.181 7.252 -5.523 1.00 63.44 81 GLU A C 1
ATOM 652 O O . GLU A 1 81 ? 20.977 7.456 -6.714 1.00 63.44 81 GLU A O 1
ATOM 657 N N . LEU A 1 82 ? 20.164 7.057 -4.678 1.00 67.12 82 LEU A N 1
ATOM 658 C CA . LEU A 1 82 ? 18.768 7.112 -5.103 1.00 67.12 82 LEU A CA 1
ATOM 659 C C . LEU A 1 82 ? 18.345 8.528 -5.510 1.00 67.12 82 LEU A C 1
ATOM 661 O O . LEU A 1 82 ? 17.484 8.650 -6.361 1.00 67.12 82 LEU A O 1
ATOM 665 N N . LEU A 1 83 ? 18.888 9.607 -4.946 1.00 70.81 83 LEU A N 1
ATOM 666 C CA . LEU A 1 83 ? 18.565 10.957 -5.437 1.00 70.81 83 LEU A CA 1
ATOM 667 C C . LEU A 1 83 ? 19.216 11.251 -6.792 1.00 70.81 83 LEU A C 1
ATOM 669 O O . LEU A 1 83 ? 18.571 11.855 -7.648 1.00 70.81 83 LEU A O 1
ATOM 673 N N . ASP A 1 84 ? 20.451 10.797 -6.988 1.00 75.31 84 ASP A N 1
ATOM 674 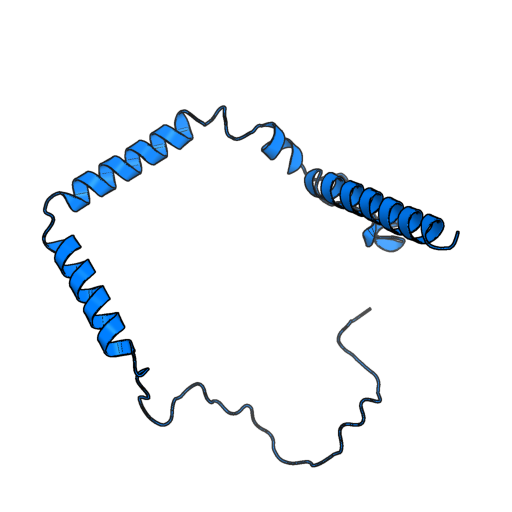C CA . ASP A 1 84 ? 21.200 10.962 -8.235 1.00 75.31 84 ASP A CA 1
ATOM 675 C C . ASP A 1 84 ? 20.531 10.194 -9.391 1.00 75.31 84 ASP A C 1
ATOM 677 O O . ASP A 1 84 ? 20.456 10.687 -10.517 1.00 75.31 84 ASP A O 1
ATOM 681 N N . LEU A 1 85 ? 19.933 9.030 -9.105 1.00 79.00 85 LEU A N 1
ATOM 682 C CA . LEU A 1 85 ? 19.205 8.233 -10.098 1.00 79.00 85 LEU A CA 1
ATOM 683 C C . LEU A 1 85 ? 17.919 8.903 -10.628 1.00 79.00 85 LEU A C 1
ATOM 685 O O . LEU A 1 85 ? 17.446 8.545 -11.712 1.00 79.00 85 LEU A O 1
ATOM 689 N N . GLN A 1 86 ? 17.381 9.894 -9.912 1.00 78.25 86 GLN A N 1
ATOM 690 C CA . GLN A 1 86 ? 16.198 10.667 -10.313 1.00 78.25 86 GLN A CA 1
ATOM 691 C C . GLN A 1 86 ? 16.571 11.972 -11.032 1.00 78.25 86 GLN A C 1
ATOM 693 O O . GLN A 1 86 ? 15.705 12.805 -11.312 1.00 78.25 86 GLN A O 1
ATOM 698 N N . GLU A 1 87 ? 17.852 12.184 -11.343 1.00 84.12 87 GLU A N 1
ATOM 699 C CA . GLU A 1 87 ? 18.274 13.340 -12.124 1.00 84.12 87 GLU A CA 1
ATOM 700 C C . GLU A 1 87 ? 17.723 13.257 -13.567 1.00 84.12 87 GLU A C 1
ATOM 702 O O . GLU A 1 87 ? 17.935 12.250 -14.258 1.00 84.12 87 GLU A O 1
ATOM 707 N N . PRO A 1 88 ? 17.047 14.314 -14.065 1.00 83.56 88 PRO A N 1
ATOM 708 C CA . PRO A 1 88 ? 16.543 14.343 -15.433 1.00 83.56 88 PRO A CA 1
ATOM 709 C C . PRO A 1 88 ? 17.670 14.292 -16.468 1.00 83.56 88 PRO A C 1
ATOM 711 O O . PRO A 1 88 ? 18.607 15.094 -16.436 1.00 83.56 88 PRO A O 1
ATOM 714 N N . LEU A 1 89 ? 17.541 13.406 -17.454 1.00 82.31 89 LEU A N 1
ATOM 715 C CA . LEU A 1 89 ? 18.505 13.281 -18.544 1.00 82.31 89 LEU A CA 1
ATOM 716 C C . LEU A 1 89 ? 18.225 14.275 -19.684 1.00 82.31 89 LEU A C 1
ATOM 718 O O . LEU A 1 89 ? 17.070 14.597 -19.986 1.00 82.31 89 LEU A O 1
ATOM 722 N N . PRO A 1 90 ? 19.272 14.747 -20.388 1.00 80.44 90 PRO A N 1
ATOM 723 C CA . PRO A 1 90 ? 19.103 15.648 -21.519 1.00 80.44 90 PRO A CA 1
ATOM 724 C C . PRO A 1 90 ? 18.366 14.951 -22.667 1.00 80.44 90 PRO A C 1
ATOM 726 O O . PRO A 1 90 ? 18.731 13.859 -23.108 1.00 80.44 90 PRO A O 1
ATOM 729 N N . ASN A 1 91 ? 17.336 15.610 -23.200 1.00 77.38 91 ASN A N 1
ATOM 730 C CA . ASN A 1 91 ? 16.489 15.041 -24.239 1.00 77.38 91 ASN A CA 1
ATOM 731 C C . ASN A 1 91 ? 16.955 15.400 -25.660 1.00 77.38 91 ASN A C 1
ATOM 733 O O . ASN A 1 91 ? 17.139 16.564 -26.007 1.00 77.38 91 ASN A O 1
ATOM 737 N N . ASN A 1 92 ? 17.093 14.396 -26.535 1.00 83.69 92 ASN A N 1
ATOM 738 C CA . ASN A 1 92 ? 17.366 14.639 -27.953 1.00 83.69 92 ASN A CA 1
ATOM 739 C C . ASN A 1 92 ? 16.053 14.621 -28.765 1.00 83.69 92 ASN A C 1
ATOM 741 O O . ASN A 1 92 ? 15.417 13.569 -28.878 1.00 83.69 92 ASN A O 1
ATOM 745 N N . PRO A 1 93 ? 15.638 15.748 -29.374 1.00 82.44 93 PRO A N 1
ATOM 746 C CA . PRO A 1 93 ? 14.350 15.843 -30.062 1.00 82.44 93 PRO A CA 1
ATOM 747 C C . PRO A 1 93 ? 14.253 14.944 -31.304 1.00 82.44 93 PRO A C 1
ATOM 749 O O . PRO A 1 93 ? 13.153 14.517 -31.665 1.00 82.44 93 PRO A O 1
ATOM 752 N N . LEU A 1 94 ? 15.383 14.631 -31.951 1.00 85.50 94 LEU A N 1
ATOM 753 C CA . LEU A 1 94 ? 15.404 13.729 -33.101 1.00 85.50 94 LEU A CA 1
ATOM 754 C C . LEU A 1 94 ? 15.153 12.287 -32.660 1.00 85.50 94 LEU A C 1
ATOM 756 O O . LEU A 1 94 ? 14.298 11.626 -33.245 1.00 85.50 94 LEU A O 1
ATOM 760 N N . LEU A 1 95 ? 15.817 11.828 -31.593 1.00 80.06 95 LEU A N 1
ATOM 761 C CA . LEU A 1 95 ? 15.628 10.474 -31.056 1.00 80.06 95 LEU A CA 1
ATOM 762 C C . LEU A 1 95 ? 14.207 10.243 -30.548 1.00 80.06 95 LEU A C 1
ATOM 764 O O . LEU A 1 95 ? 13.635 9.198 -30.843 1.00 80.06 95 LEU A O 1
ATOM 768 N N . ARG A 1 96 ? 13.582 11.252 -29.930 1.00 79.06 96 ARG A N 1
ATOM 769 C CA . ARG A 1 96 ? 12.153 11.206 -29.581 1.00 79.06 96 ARG A CA 1
ATOM 770 C C . ARG A 1 96 ? 11.254 10.927 -30.788 1.00 79.06 96 ARG A C 1
ATOM 772 O O . ARG A 1 96 ? 10.193 10.332 -30.645 1.00 79.06 96 ARG A O 1
ATOM 779 N N . THR A 1 97 ? 11.654 11.385 -31.970 1.00 85.44 97 THR A N 1
ATOM 780 C CA . THR A 1 97 ? 10.858 11.228 -33.191 1.00 85.44 97 THR A CA 1
ATOM 781 C C . THR A 1 97 ? 11.101 9.874 -33.854 1.00 85.44 97 THR A C 1
ATOM 783 O O . THR A 1 97 ? 10.155 9.261 -34.338 1.00 85.44 97 THR A O 1
ATOM 786 N N . VAL A 1 98 ? 12.352 9.398 -33.881 1.00 89.62 98 VAL A N 1
ATOM 787 C CA . VAL A 1 98 ? 12.713 8.169 -34.612 1.00 89.62 98 VAL A CA 1
ATOM 788 C C . VAL A 1 98 ? 12.668 6.897 -33.763 1.00 89.62 98 VAL A C 1
ATOM 790 O O . VAL A 1 98 ? 12.407 5.826 -34.302 1.00 89.62 98 VAL A O 1
ATOM 793 N N . ALA A 1 99 ? 12.930 6.988 -32.459 1.00 82.50 99 ALA A N 1
ATOM 794 C CA . ALA A 1 99 ? 12.981 5.842 -31.551 1.00 82.50 99 ALA A CA 1
ATOM 795 C C . ALA A 1 99 ? 12.686 6.249 -30.089 1.00 82.50 99 ALA A C 1
ATOM 797 O O . ALA A 1 99 ? 13.556 6.097 -29.225 1.00 82.50 99 ALA A O 1
ATOM 798 N N . PRO A 1 100 ? 11.475 6.759 -29.788 1.00 80.44 100 PRO A N 1
ATOM 799 C CA . PRO A 1 100 ? 11.113 7.212 -28.443 1.00 80.44 100 PRO A CA 1
ATOM 800 C C . PRO A 1 100 ? 11.239 6.119 -27.374 1.00 80.44 100 PRO A C 1
ATOM 802 O O . PRO A 1 100 ? 11.621 6.411 -26.251 1.00 80.44 100 PRO A O 1
ATOM 805 N N . GLN A 1 101 ? 11.015 4.853 -27.731 1.00 75.94 101 GLN A N 1
ATOM 806 C CA . GLN A 1 101 ? 11.137 3.713 -26.820 1.00 75.94 101 GLN A CA 1
ATOM 807 C C . GLN A 1 101 ? 12.572 3.415 -26.351 1.00 75.94 101 GLN A C 1
ATOM 809 O O . GLN A 1 101 ? 12.766 2.536 -25.522 1.00 75.94 101 GLN A O 1
ATOM 814 N N . ARG A 1 102 ? 13.591 4.079 -26.919 1.00 74.19 102 ARG A N 1
ATOM 815 C CA . ARG A 1 102 ? 15.004 3.891 -26.537 1.00 74.19 102 ARG A CA 1
ATOM 816 C C . ARG A 1 102 ? 15.553 5.046 -25.706 1.00 74.19 102 ARG A C 1
ATOM 818 O O . ARG A 1 102 ? 16.759 5.102 -25.480 1.00 74.19 102 ARG A O 1
ATOM 825 N N . GLN A 1 103 ? 14.704 5.991 -25.318 1.00 78.69 103 GLN A N 1
ATOM 826 C CA . GLN A 1 103 ? 15.124 7.184 -24.607 1.00 78.69 103 GLN A CA 1
ATOM 827 C C . GLN A 1 103 ? 14.554 7.173 -23.192 1.00 78.69 103 GLN A C 1
ATOM 829 O O . GLN A 1 103 ? 13.369 7.425 -23.008 1.00 78.69 103 GLN A O 1
ATOM 834 N N . ALA A 1 104 ? 15.428 6.932 -22.219 1.00 83.38 104 ALA A N 1
ATOM 835 C CA . ALA A 1 104 ? 15.115 7.133 -20.813 1.00 83.38 104 ALA A CA 1
ATOM 836 C C . ALA A 1 104 ? 14.997 8.629 -20.487 1.00 83.38 104 ALA A C 1
ATOM 838 O O . ALA A 1 104 ? 15.721 9.460 -21.054 1.00 83.38 104 ALA A O 1
ATOM 839 N N . LEU A 1 105 ? 14.088 8.966 -19.577 1.00 82.56 105 LEU A N 1
ATOM 840 C CA . LEU A 1 105 ? 13.884 10.323 -19.071 1.00 82.56 105 LEU A CA 1
ATOM 841 C C . LEU A 1 105 ? 14.697 10.590 -17.797 1.00 82.56 105 LEU A C 1
ATOM 843 O O . LEU A 1 105 ? 15.140 11.720 -17.588 1.00 82.56 105 LEU A O 1
ATOM 847 N N . GLU A 1 106 ? 14.940 9.550 -16.998 1.00 87.81 106 GLU A N 1
ATOM 848 C CA . GLU A 1 106 ? 15.731 9.578 -15.761 1.00 87.81 106 GLU A CA 1
ATOM 849 C C . GLU A 1 106 ? 16.804 8.478 -15.774 1.00 87.81 106 GLU A C 1
ATOM 851 O O . GLU A 1 106 ? 16.719 7.508 -16.535 1.00 87.81 106 GLU A O 1
ATOM 856 N N . GLN A 1 107 ? 17.843 8.623 -14.947 1.00 84.81 107 GLN A N 1
ATOM 857 C CA . GLN A 1 107 ? 18.940 7.648 -14.887 1.00 84.81 107 GLN A CA 1
ATOM 858 C C . GLN A 1 107 ? 18.468 6.278 -14.372 1.00 84.81 107 GLN A C 1
ATOM 860 O O . GLN A 1 107 ? 18.948 5.244 -14.840 1.00 84.81 107 GLN A O 1
ATOM 865 N N . SER A 1 108 ? 17.487 6.266 -13.468 1.00 85.69 108 SER A N 1
ATOM 866 C CA . SER A 1 108 ? 16.818 5.064 -12.961 1.00 85.69 108 SER A CA 1
ATOM 867 C C . SER A 1 108 ? 16.234 4.199 -14.087 1.00 85.69 108 SER A C 1
ATOM 869 O O . SER A 1 108 ? 16.448 2.987 -14.127 1.00 85.69 108 SER A O 1
ATOM 871 N N . GLU A 1 109 ? 15.584 4.822 -15.069 1.00 86.06 109 GLU A N 1
ATOM 872 C CA . GLU A 1 109 ? 14.968 4.139 -16.208 1.00 86.06 109 GLU A CA 1
ATOM 873 C C . GLU A 1 109 ? 16.019 3.494 -17.130 1.00 86.06 109 GLU A C 1
ATOM 875 O O . GLU A 1 109 ? 15.781 2.422 -17.686 1.00 86.06 109 GLU A O 1
ATOM 880 N N . ILE A 1 110 ? 17.226 4.069 -17.243 1.00 85.88 110 ILE A N 1
ATOM 881 C CA . ILE A 1 110 ? 18.328 3.428 -17.985 1.00 85.88 110 ILE A CA 1
ATOM 882 C C . ILE A 1 110 ? 18.663 2.067 -17.374 1.00 85.88 110 ILE A C 1
ATOM 884 O O . ILE A 1 110 ? 18.854 1.097 -18.109 1.00 85.88 110 ILE A O 1
ATOM 888 N N . VAL A 1 111 ? 18.741 1.982 -16.045 1.00 87.25 111 VAL A N 1
ATOM 889 C CA . VAL A 1 111 ? 19.077 0.732 -15.349 1.00 87.25 111 VAL A CA 1
ATOM 890 C C . VAL A 1 111 ? 18.037 -0.345 -15.660 1.00 87.25 111 VAL A C 1
ATOM 892 O O . VAL A 1 111 ? 18.395 -1.489 -15.952 1.00 87.25 111 VAL A O 1
ATOM 895 N N . GLU A 1 112 ? 16.755 0.022 -15.665 1.00 85.50 112 GLU A N 1
ATOM 896 C CA . GLU A 1 112 ? 15.664 -0.892 -16.008 1.00 85.50 112 GLU A CA 1
ATOM 897 C C . GLU A 1 112 ? 15.726 -1.356 -17.469 1.00 85.50 112 GLU A C 1
ATOM 899 O O . GLU A 1 112 ? 15.603 -2.555 -17.739 1.00 85.50 112 GLU A O 1
ATOM 904 N N . LEU A 1 113 ? 15.992 -0.442 -18.407 1.00 83.75 113 LEU A N 1
ATOM 905 C CA . LEU A 1 113 ? 16.141 -0.773 -19.826 1.00 83.75 113 LEU A CA 1
ATOM 906 C C . LEU A 1 113 ? 17.330 -1.709 -20.076 1.00 83.75 113 LEU A C 1
ATOM 908 O O . LEU A 1 113 ? 17.202 -2.687 -20.813 1.00 83.75 113 LEU A O 1
ATOM 912 N N . VAL A 1 114 ? 18.472 -1.461 -19.430 1.00 87.06 114 VAL A N 1
ATOM 913 C CA . VAL A 1 114 ? 19.658 -2.325 -19.541 1.00 87.06 114 VAL A CA 1
ATOM 914 C C . VAL A 1 114 ? 19.366 -3.723 -19.001 1.00 87.06 114 VAL A C 1
ATOM 916 O O . VAL A 1 114 ? 19.737 -4.715 -19.630 1.00 87.06 114 VAL A O 1
ATOM 919 N N . LYS A 1 115 ? 18.671 -3.822 -17.863 1.00 86.62 115 LYS A N 1
ATOM 920 C CA . LYS A 1 115 ? 18.268 -5.111 -17.293 1.00 86.62 115 LY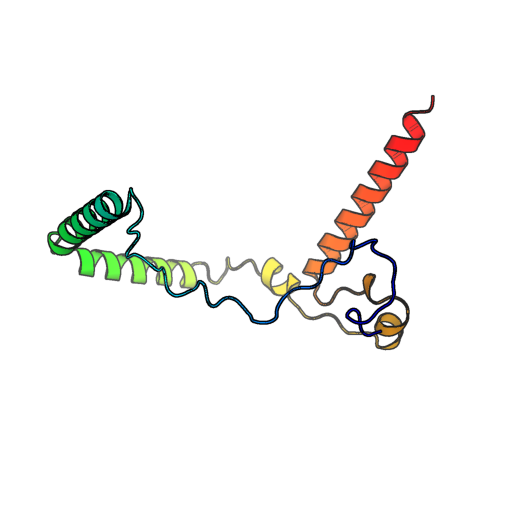S A CA 1
ATOM 921 C C . LYS A 1 115 ? 17.358 -5.885 -18.245 1.00 86.62 115 LYS A C 1
ATOM 923 O O . LYS A 1 115 ? 17.536 -7.089 -18.419 1.00 86.62 115 LYS A O 1
ATOM 928 N N . TYR A 1 116 ? 16.397 -5.207 -18.866 1.00 84.50 116 TYR A N 1
ATOM 929 C CA . TYR A 1 116 ? 15.512 -5.831 -19.846 1.00 84.50 116 TYR A CA 1
ATOM 930 C C . TYR A 1 116 ? 16.285 -6.356 -21.065 1.00 84.50 116 TYR A C 1
ATOM 932 O O . TYR A 1 116 ? 16.063 -7.489 -21.488 1.00 84.50 116 TYR A O 1
ATOM 940 N N . ASP A 1 117 ? 17.228 -5.573 -21.599 1.00 83.12 117 ASP A N 1
ATOM 941 C CA . ASP A 1 117 ? 18.058 -5.992 -22.735 1.00 83.12 117 ASP A CA 1
ATOM 942 C C . ASP A 1 117 ? 18.918 -7.222 -22.398 1.00 83.12 117 ASP A C 1
ATOM 944 O O . ASP A 1 117 ? 19.042 -8.130 -23.222 1.00 83.12 117 ASP A O 1
ATOM 948 N N . GLN A 1 118 ? 19.474 -7.292 -21.184 1.00 85.88 118 GLN A N 1
ATOM 949 C CA . GLN A 1 118 ? 20.220 -8.465 -20.716 1.00 85.88 118 GLN A CA 1
ATOM 950 C C . GLN A 1 118 ? 19.332 -9.712 -20.658 1.00 85.88 118 GLN A C 1
ATOM 952 O O . GLN A 1 118 ? 19.678 -10.724 -21.262 1.00 85.88 118 GLN A O 1
ATOM 957 N N . LEU A 1 119 ? 18.162 -9.618 -20.017 1.00 80.06 119 LEU A N 1
ATOM 958 C CA . LEU A 1 119 ? 17.219 -10.738 -19.923 1.00 80.06 119 LEU A CA 1
ATOM 959 C C . LEU A 1 119 ? 16.760 -11.217 -21.301 1.00 80.06 119 LEU A C 1
ATOM 961 O O . LEU A 1 119 ? 16.696 -12.414 -21.559 1.00 80.06 119 LEU A O 1
ATOM 965 N N . LYS A 1 120 ? 16.492 -10.290 -22.221 1.00 77.19 120 LYS A N 1
ATOM 966 C CA . LYS A 1 120 ? 16.103 -10.635 -23.587 1.00 77.19 120 LYS A CA 1
ATOM 967 C C . LYS A 1 120 ? 17.209 -11.382 -24.338 1.00 77.19 120 LYS A C 1
ATOM 969 O O . LYS A 1 120 ? 16.909 -12.287 -25.116 1.00 77.19 120 LYS A O 1
ATOM 974 N N . ASN A 1 121 ? 18.470 -11.005 -24.133 1.00 74.56 121 ASN A N 1
ATOM 975 C CA . ASN A 1 121 ? 19.598 -11.719 -24.729 1.00 74.56 121 ASN A CA 1
ATOM 976 C C . ASN A 1 121 ? 19.748 -13.120 -24.119 1.00 74.56 121 ASN A C 1
ATOM 978 O O . ASN A 1 121 ? 19.931 -14.079 -24.858 1.00 74.56 121 ASN A O 1
ATOM 982 N N . GLU A 1 122 ? 19.570 -13.261 -22.804 1.00 72.94 122 GLU A N 1
ATOM 983 C CA . GLU A 1 122 ? 19.581 -14.568 -22.135 1.00 72.94 122 GLU A CA 1
ATOM 984 C C . GLU A 1 122 ? 18.447 -15.480 -22.628 1.00 72.94 122 GLU A C 1
ATOM 986 O O . GLU A 1 122 ? 18.673 -16.655 -22.911 1.00 72.94 122 GLU A O 1
ATOM 991 N N . GLU A 1 123 ? 17.232 -14.956 -22.796 1.00 69.31 123 GLU A N 1
ATOM 992 C CA . GLU A 1 123 ? 16.114 -15.704 -23.381 1.00 69.31 123 GLU A CA 1
ATOM 993 C C . GLU A 1 123 ? 16.415 -16.139 -24.824 1.00 69.31 123 GLU A C 1
ATOM 995 O O . GLU A 1 123 ? 16.133 -17.281 -25.197 1.00 69.31 123 GLU A O 1
ATOM 1000 N N . ALA A 1 124 ? 17.037 -15.270 -25.626 1.00 65.75 124 ALA A N 1
ATOM 1001 C CA . A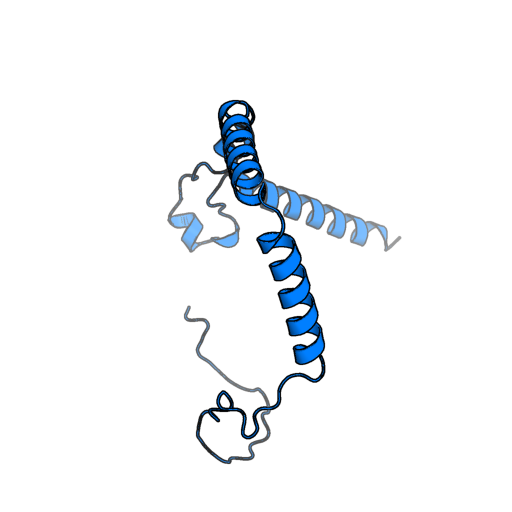LA A 1 124 ? 17.471 -15.613 -26.977 1.00 65.75 124 ALA A CA 1
ATOM 1002 C C . ALA A 1 124 ? 18.542 -16.722 -26.976 1.00 65.75 124 ALA A C 1
ATOM 1004 O O . ALA A 1 124 ? 18.444 -17.664 -27.764 1.00 65.75 124 ALA A O 1
ATOM 1005 N N . ASP A 1 125 ? 19.506 -16.675 -26.054 1.00 60.19 125 ASP A N 1
ATOM 1006 C CA . ASP A 1 125 ? 20.563 -17.683 -25.917 1.00 60.19 125 ASP A CA 1
ATOM 1007 C C . ASP A 1 125 ? 20.027 -19.033 -25.396 1.00 60.19 125 ASP A C 1
ATOM 1009 O O . ASP A 1 125 ? 20.483 -20.103 -25.813 1.00 60.19 125 ASP A O 1
ATOM 1013 N N . LEU A 1 126 ? 19.012 -19.026 -24.526 1.00 58.81 126 LEU A N 1
ATOM 1014 C CA . LEU A 1 126 ? 18.327 -20.242 -24.065 1.00 58.81 126 LEU A CA 1
ATOM 1015 C C . LEU A 1 126 ? 17.529 -20.924 -25.182 1.00 58.81 126 LEU A C 1
ATOM 1017 O O . LEU A 1 126 ? 17.418 -22.153 -25.194 1.00 58.81 126 LEU A O 1
ATOM 1021 N N . HIS A 1 127 ? 16.992 -20.153 -26.129 1.00 55.75 127 HIS A N 1
ATOM 1022 C CA . HIS A 1 127 ? 16.333 -20.699 -27.312 1.00 55.75 127 HIS A CA 1
ATOM 1023 C C . HIS A 1 127 ? 17.323 -21.358 -28.285 1.00 55.75 127 HIS A C 1
ATOM 1025 O O . HIS A 1 127 ? 16.979 -22.378 -28.872 1.00 55.75 127 HIS A O 1
ATOM 1031 N N . VAL A 1 128 ? 18.561 -20.864 -28.394 1.00 57.72 128 VAL A N 1
ATOM 1032 C CA . VAL A 1 128 ? 19.604 -21.467 -29.251 1.00 57.72 128 VAL A CA 1
ATOM 1033 C C . VAL A 1 128 ? 20.109 -22.810 -28.702 1.00 57.72 128 VAL A C 1
ATOM 1035 O O . VAL A 1 128 ? 20.468 -23.699 -29.469 1.00 57.72 128 VAL A O 1
ATOM 1038 N N . ASN A 1 129 ? 20.105 -23.002 -27.380 1.00 54.31 129 ASN A N 1
ATOM 1039 C CA . ASN A 1 129 ? 20.627 -24.218 -26.741 1.00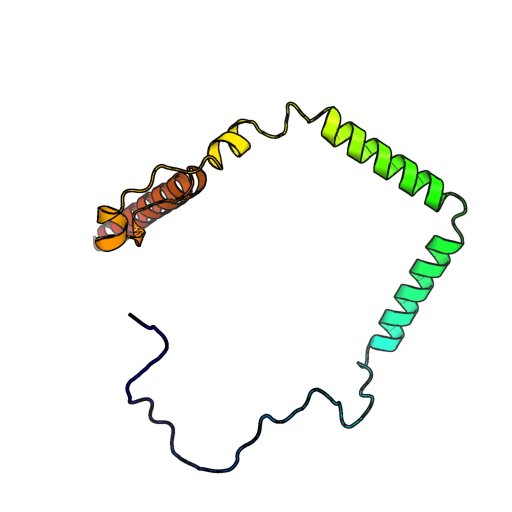 54.31 129 ASN A CA 1
ATOM 1040 C C . ASN A 1 129 ? 19.600 -25.360 -26.589 1.00 54.31 129 ASN A C 1
ATOM 1042 O O . ASN A 1 129 ? 19.957 -26.429 -26.097 1.00 54.31 129 ASN A O 1
ATOM 1046 N N . LYS A 1 130 ? 18.333 -25.154 -26.976 1.00 52.38 130 LYS A N 1
ATOM 1047 C CA . LYS 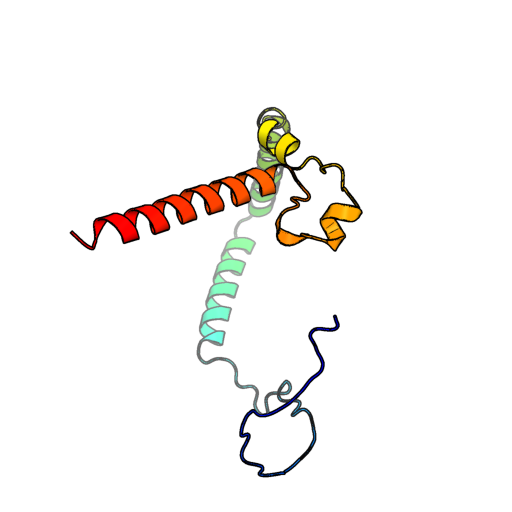A 1 130 ? 17.262 -26.170 -26.886 1.00 52.38 130 LYS A CA 1
ATOM 1048 C C . LYS A 1 130 ? 17.084 -27.018 -28.149 1.00 52.38 130 LYS A C 1
ATOM 1050 O O . LYS A 1 130 ? 16.328 -27.984 -28.103 1.00 52.38 130 LYS A O 1
ATOM 1055 N N . ASP A 1 131 ? 17.789 -26.675 -29.226 1.00 51.44 131 ASP A N 1
ATOM 1056 C CA . ASP A 1 131 ? 17.699 -27.337 -30.534 1.00 51.44 131 ASP A CA 1
ATOM 1057 C C . ASP A 1 131 ? 18.888 -28.285 -30.832 1.00 51.44 131 ASP A C 1
ATOM 1059 O O . ASP A 1 131 ? 19.101 -28.661 -31.986 1.00 51.44 131 ASP A O 1
ATOM 1063 N N . CYS A 1 132 ? 19.643 -28.701 -29.805 1.00 44.03 132 CYS A N 1
ATOM 1064 C CA . CYS A 1 132 ? 20.687 -29.735 -29.894 1.00 44.03 132 CYS A CA 1
ATOM 1065 C C . CYS A 1 132 ? 20.328 -30.983 -29.079 1.00 44.03 132 CYS A C 1
ATOM 1067 O O . CYS A 1 132 ? 19.997 -30.832 -27.880 1.00 44.03 132 CYS A O 1
#